Protein AF-A0A7X9N6U7-F1 (afdb_monomer)

Nearest PDB structures (foldseek):
  1m6u-assembly2_B  TM=2.979E-01  e=5.511E+00  Saccharomyces cerevisiae

Structure (mmCIF, N/CA/C/O backbone):
data_AF-A0A7X9N6U7-F1
#
_entry.id   AF-A0A7X9N6U7-F1
#
loop_
_atom_site.group_PDB
_atom_site.id
_atom_site.type_symbol
_atom_site.label_atom_id
_atom_site.label_alt_id
_atom_site.label_comp_id
_atom_site.label_asym_id
_atom_site.label_entity_id
_atom_site.label_seq_id
_atom_site.pdbx_PDB_ins_code
_atom_site.Cartn_x
_atom_site.Cartn_y
_atom_site.Cartn_z
_atom_site.occupancy
_atom_site.B_iso_or_equiv
_atom_site.auth_seq_id
_atom_site.auth_comp_id
_atom_site.auth_asym_id
_atom_site.auth_atom_id
_atom_site.pdbx_PDB_model_num
ATOM 1 N N . MET A 1 1 ? 25.658 8.116 -44.477 1.00 66.50 1 MET A N 1
ATOM 2 C CA . MET A 1 1 ? 24.613 9.034 -43.967 1.00 66.50 1 MET A CA 1
ATOM 3 C C . MET A 1 1 ? 23.300 8.287 -43.727 1.00 66.50 1 MET A C 1
ATOM 5 O O . MET A 1 1 ? 22.786 8.351 -42.621 1.00 66.50 1 MET A O 1
ATOM 9 N N . GLU A 1 2 ? 22.820 7.490 -44.687 1.00 79.50 2 GLU A N 1
ATOM 10 C CA . GLU A 1 2 ? 21.579 6.697 -44.556 1.00 79.50 2 GLU A CA 1
ATOM 11 C C . GLU A 1 2 ? 21.574 5.697 -43.388 1.00 79.50 2 GLU A C 1
ATOM 13 O O . GLU A 1 2 ? 20.628 5.677 -42.608 1.00 79.50 2 GLU A O 1
ATOM 18 N N . ALA A 1 3 ? 22.652 4.928 -43.198 1.00 81.38 3 ALA A N 1
ATOM 19 C CA . ALA A 1 3 ? 22.744 3.962 -42.097 1.00 81.38 3 ALA A CA 1
ATOM 20 C C . ALA A 1 3 ? 22.608 4.615 -40.706 1.00 81.38 3 ALA A C 1
ATOM 22 O O . ALA A 1 3 ? 21.992 4.048 -39.806 1.00 81.38 3 ALA A O 1
ATOM 23 N N . ILE A 1 4 ? 23.127 5.838 -40.547 1.00 83.38 4 ILE A N 1
ATOM 24 C CA . ILE A 1 4 ? 23.035 6.609 -39.299 1.00 83.38 4 ILE A CA 1
ATOM 25 C C . ILE A 1 4 ? 21.588 7.058 -39.062 1.00 83.38 4 ILE A C 1
ATOM 27 O O . ILE A 1 4 ? 21.081 6.942 -37.951 1.00 83.38 4 ILE A O 1
ATOM 31 N N . ILE A 1 5 ? 20.893 7.512 -40.108 1.00 85.62 5 ILE A N 1
ATOM 32 C CA . ILE A 1 5 ? 19.485 7.932 -40.026 1.00 85.62 5 ILE A CA 1
ATOM 33 C C . ILE A 1 5 ? 18.587 6.747 -39.651 1.00 85.62 5 ILE A C 1
ATOM 35 O O . ILE A 1 5 ? 17.720 6.870 -38.785 1.00 85.62 5 ILE A O 1
ATOM 39 N N . ILE A 1 6 ? 18.821 5.584 -40.265 1.00 88.56 6 ILE A N 1
ATOM 40 C CA . ILE A 1 6 ? 18.094 4.348 -39.962 1.00 88.56 6 ILE A CA 1
ATOM 41 C C . ILE A 1 6 ? 18.324 3.941 -38.500 1.00 88.56 6 ILE A C 1
ATOM 43 O O . ILE A 1 6 ? 17.362 3.678 -37.779 1.00 88.56 6 ILE A O 1
ATOM 47 N N . PHE A 1 7 ? 19.575 3.963 -38.034 1.00 88.38 7 PHE A N 1
ATOM 48 C CA . PHE A 1 7 ? 19.921 3.651 -36.647 1.00 88.38 7 PHE A CA 1
ATOM 49 C C . PHE A 1 7 ? 19.221 4.582 -35.642 1.00 88.38 7 PHE A C 1
ATOM 51 O O . PHE A 1 7 ? 18.587 4.106 -34.701 1.00 88.38 7 PHE A O 1
ATOM 58 N N . VAL A 1 8 ? 19.256 5.900 -35.871 1.00 89.44 8 VAL A N 1
ATOM 59 C CA . VAL A 1 8 ? 18.587 6.888 -35.005 1.00 89.44 8 VAL A CA 1
ATOM 60 C C . VAL A 1 8 ? 17.073 6.665 -34.971 1.00 89.44 8 VAL A C 1
ATOM 62 O O . VAL A 1 8 ? 16.467 6.712 -33.901 1.00 89.44 8 VAL A O 1
ATOM 65 N N . LYS A 1 9 ? 16.452 6.356 -36.115 1.00 90.06 9 LYS A N 1
ATOM 66 C CA . LYS A 1 9 ? 15.014 6.061 -36.191 1.00 90.06 9 LYS A CA 1
ATOM 67 C C . LYS A 1 9 ? 14.635 4.863 -35.316 1.00 90.06 9 LYS A C 1
ATOM 69 O O . LYS A 1 9 ? 13.674 4.949 -34.553 1.00 90.06 9 LYS A O 1
ATOM 74 N N . TYR A 1 10 ? 15.396 3.771 -35.384 1.00 92.25 10 TYR A N 1
ATOM 75 C CA . TYR A 1 10 ? 15.147 2.598 -34.543 1.00 92.25 10 TYR A CA 1
ATOM 76 C C . TYR A 1 10 ? 15.422 2.862 -33.060 1.00 92.25 10 TYR A C 1
ATOM 78 O O . 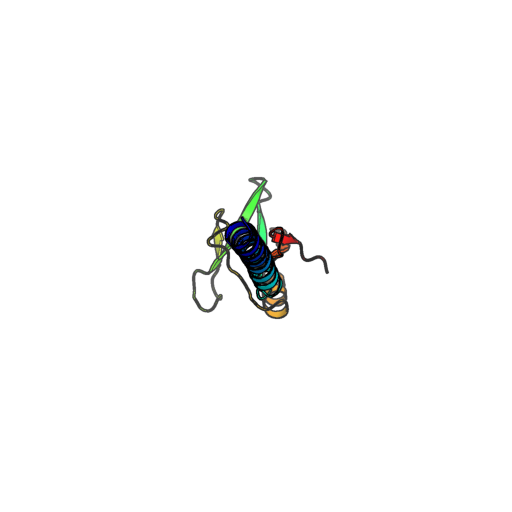TYR A 1 10 ? 14.673 2.371 -32.217 1.00 92.25 10 TYR A O 1
ATOM 86 N N . LEU A 1 11 ? 16.423 3.684 -32.734 1.00 91.50 11 LEU A N 1
ATOM 87 C CA . LEU A 1 11 ? 16.713 4.078 -31.355 1.00 91.50 11 LEU A CA 1
ATOM 88 C C . LEU A 1 11 ? 15.556 4.877 -30.730 1.00 91.50 11 LEU A C 1
ATOM 90 O O . LEU A 1 11 ? 15.163 4.610 -29.595 1.00 91.50 11 LEU A O 1
ATOM 94 N N . ILE A 1 12 ? 14.951 5.796 -31.489 1.00 90.56 12 ILE A N 1
ATOM 95 C CA . ILE A 1 12 ? 13.768 6.549 -31.047 1.00 90.56 12 ILE A CA 1
ATOM 96 C C . ILE A 1 12 ? 12.569 5.613 -30.858 1.00 90.56 12 ILE A C 1
ATOM 98 O O . ILE A 1 12 ? 11.905 5.676 -29.825 1.00 90.56 12 ILE A O 1
ATOM 102 N N . ILE A 1 13 ? 12.305 4.716 -31.816 1.00 91.44 13 ILE A N 1
ATOM 103 C CA . ILE A 1 13 ? 11.207 3.740 -31.712 1.00 91.44 13 ILE A CA 1
ATOM 104 C C . ILE A 1 13 ? 11.383 2.862 -30.470 1.00 91.44 13 ILE A C 1
ATOM 106 O O . ILE A 1 13 ? 10.417 2.640 -29.739 1.00 91.44 13 ILE A O 1
ATOM 110 N N . PHE A 1 14 ? 12.603 2.395 -30.203 1.00 91.19 14 PHE A N 1
ATOM 111 C CA . PHE A 1 14 ? 12.910 1.600 -29.020 1.00 91.19 14 PHE A CA 1
ATOM 112 C C . PHE A 1 14 ? 12.647 2.381 -27.727 1.00 91.19 14 PHE A C 1
ATOM 114 O O . PHE A 1 14 ? 11.948 1.881 -26.847 1.00 91.19 14 PHE A O 1
ATOM 121 N N . ALA A 1 15 ? 13.129 3.625 -27.633 1.00 91.12 15 ALA A N 1
ATOM 122 C CA . ALA A 1 15 ? 12.904 4.477 -26.467 1.00 91.12 15 ALA A CA 1
ATOM 123 C C . ALA A 1 15 ? 11.407 4.725 -26.222 1.00 91.12 15 ALA A C 1
ATOM 125 O O . ALA A 1 15 ? 10.917 4.509 -25.114 1.00 91.12 15 ALA A O 1
ATOM 126 N N . VAL A 1 16 ? 10.653 5.105 -27.259 1.00 91.06 16 VAL A N 1
ATOM 127 C CA . VAL A 1 16 ? 9.202 5.333 -27.151 1.00 91.06 16 VAL A CA 1
ATOM 128 C C . VAL A 1 16 ? 8.479 4.052 -26.736 1.00 91.06 16 VAL A C 1
ATOM 130 O O . VAL A 1 16 ? 7.664 4.080 -25.816 1.00 91.06 16 VAL A O 1
ATOM 133 N N . SER A 1 17 ? 8.817 2.917 -27.352 1.00 91.69 17 SER A N 1
ATOM 134 C CA . SER A 1 17 ? 8.216 1.621 -27.018 1.00 91.69 17 SER A CA 1
ATOM 135 C C . SER A 1 17 ? 8.480 1.239 -25.562 1.00 91.69 17 SER A C 1
ATOM 137 O O . SER A 1 17 ? 7.564 0.813 -24.863 1.00 91.69 17 SER A O 1
ATOM 139 N N . TYR A 1 18 ? 9.701 1.459 -25.068 1.00 90.44 18 TYR A N 1
ATOM 140 C CA . TYR A 1 18 ? 10.054 1.228 -23.670 1.00 90.44 18 TYR A CA 1
ATOM 141 C C . TYR A 1 18 ? 9.205 2.077 -22.708 1.00 90.44 18 TYR A C 1
ATOM 143 O O . TYR A 1 18 ? 8.652 1.552 -21.736 1.00 90.44 18 TYR A O 1
ATOM 151 N N . TYR A 1 19 ? 9.029 3.371 -22.994 1.00 88.38 19 TYR A N 1
ATOM 152 C CA . TYR A 1 19 ? 8.169 4.247 -22.189 1.00 88.38 19 TYR A CA 1
ATOM 153 C C . TYR A 1 19 ? 6.697 3.820 -22.223 1.00 88.38 19 TYR A C 1
ATOM 155 O O . TYR A 1 19 ? 6.045 3.793 -21.180 1.00 88.38 19 TYR A O 1
ATOM 163 N N . VAL A 1 20 ? 6.173 3.431 -23.388 1.00 88.38 20 VAL A N 1
ATOM 164 C CA . VAL A 1 20 ? 4.784 2.962 -23.520 1.00 88.38 20 VAL A CA 1
ATOM 165 C C . VAL A 1 20 ? 4.568 1.664 -22.740 1.00 88.38 20 VAL A C 1
ATOM 167 O O . VAL A 1 20 ? 3.619 1.571 -21.965 1.00 88.38 20 VAL A O 1
ATOM 170 N N . ILE A 1 21 ? 5.462 0.681 -22.875 1.00 88.12 21 ILE A N 1
ATOM 171 C CA . ILE A 1 21 ? 5.350 -0.608 -22.174 1.00 88.12 21 ILE A CA 1
ATOM 172 C C . ILE A 1 21 ? 5.426 -0.408 -20.657 1.00 88.12 21 ILE A C 1
ATOM 174 O O . ILE A 1 21 ? 4.604 -0.951 -19.919 1.00 88.12 21 ILE A O 1
ATOM 178 N N . THR A 1 22 ? 6.375 0.398 -20.173 1.00 84.19 22 THR A N 1
ATOM 179 C CA . THR A 1 22 ? 6.503 0.683 -18.734 1.00 84.19 22 THR A CA 1
ATOM 180 C C . THR A 1 22 ? 5.310 1.467 -18.186 1.00 84.19 22 THR A C 1
ATOM 182 O O . THR A 1 22 ? 4.884 1.219 -17.055 1.00 84.19 22 THR A O 1
ATOM 185 N N . PHE A 1 23 ? 4.728 2.371 -18.976 1.00 80.88 23 PHE A N 1
ATOM 186 C CA . PHE A 1 23 ? 3.501 3.078 -18.616 1.00 80.88 23 PHE A CA 1
ATOM 187 C C . PHE A 1 23 ? 2.296 2.132 -18.534 1.00 80.88 23 PHE A C 1
ATOM 189 O O . PHE A 1 23 ? 1.589 2.132 -17.526 1.00 80.88 23 PHE A O 1
ATOM 196 N N . LEU A 1 24 ? 2.103 1.266 -19.533 1.00 82.19 24 LEU A N 1
ATOM 197 C CA . LEU A 1 24 ? 1.047 0.250 -19.524 1.00 82.19 24 LEU A CA 1
ATOM 198 C C . LEU A 1 24 ? 1.211 -0.711 -18.341 1.00 82.19 24 LEU A C 1
ATOM 200 O O . LEU A 1 24 ? 0.251 -0.965 -17.618 1.00 82.19 24 LEU A O 1
ATOM 204 N N . ALA A 1 25 ? 2.432 -1.173 -18.063 1.00 79.88 25 ALA A N 1
ATOM 205 C CA . ALA A 1 25 ? 2.709 -2.030 -16.912 1.00 79.88 25 ALA A CA 1
ATOM 206 C C . ALA A 1 25 ? 2.342 -1.361 -15.576 1.00 79.88 25 ALA A C 1
ATOM 208 O O . ALA A 1 25 ? 1.886 -2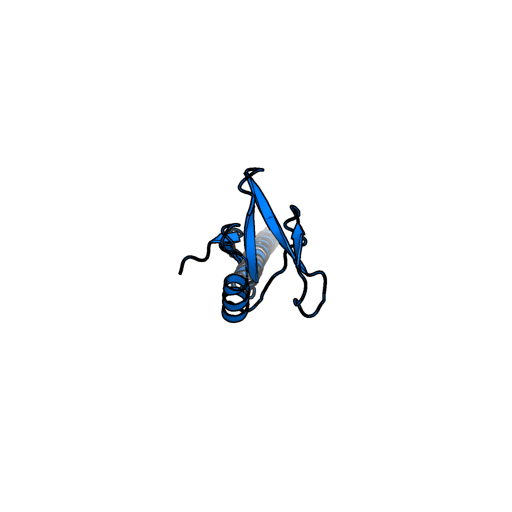.043 -14.661 1.00 79.88 25 ALA A O 1
ATOM 209 N N . LYS A 1 26 ? 2.502 -0.035 -15.452 1.00 72.25 26 LYS A N 1
ATOM 210 C CA . LYS A 1 26 ? 2.037 0.730 -14.281 1.00 72.25 26 LYS A CA 1
ATOM 211 C C . LYS A 1 26 ? 0.514 0.863 -14.236 1.00 72.25 26 LYS A C 1
ATOM 213 O O . LYS A 1 26 ? -0.041 0.841 -13.142 1.00 72.25 26 LYS A O 1
ATOM 218 N N . LEU A 1 27 ? -0.144 0.983 -15.390 1.00 71.06 27 LEU A N 1
ATOM 219 C CA . LEU A 1 27 ? -1.600 1.109 -15.500 1.00 71.06 27 LEU A CA 1
ATOM 220 C C . LEU A 1 27 ? -2.326 -0.189 -15.113 1.00 71.06 27 LEU A C 1
ATOM 222 O O . LEU A 1 27 ? -3.366 -0.138 -14.467 1.00 71.06 27 LEU A O 1
ATOM 226 N N . PHE A 1 28 ? -1.748 -1.344 -15.459 1.00 71.56 28 PHE A N 1
ATOM 227 C CA . PHE A 1 28 ? -2.310 -2.667 -15.164 1.00 71.56 28 PHE A CA 1
ATOM 228 C C . PHE A 1 28 ? -1.849 -3.265 -13.827 1.00 71.56 28 PHE A C 1
ATOM 230 O O . PHE A 1 28 ? -2.117 -4.437 -13.552 1.00 71.56 28 PHE A O 1
ATOM 237 N N . ARG A 1 29 ? -1.157 -2.498 -12.971 1.00 72.12 29 ARG A N 1
ATOM 238 C CA . ARG A 1 29 ? -0.878 -2.965 -11.607 1.00 72.12 29 ARG A CA 1
ATOM 239 C C . ARG A 1 29 ? -2.199 -3.203 -10.889 1.00 72.12 29 ARG A C 1
ATOM 241 O O . ARG A 1 29 ? -3.097 -2.364 -10.935 1.00 72.12 29 ARG A O 1
ATOM 248 N N . LYS A 1 30 ? -2.299 -4.353 -10.218 1.00 76.62 30 LYS A N 1
ATOM 249 C CA . LYS A 1 30 ? -3.45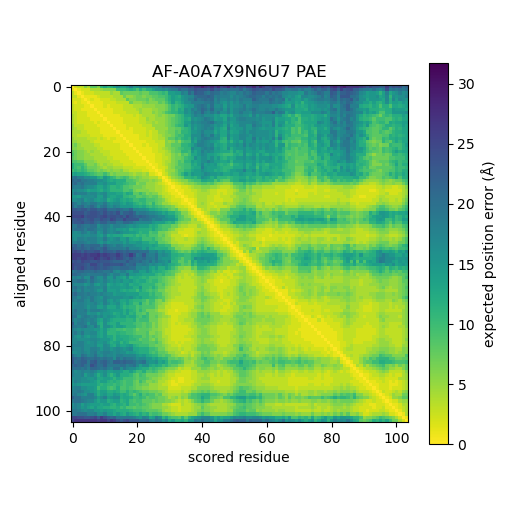6 -4.662 -9.378 1.00 76.62 30 LYS A CA 1
ATOM 250 C C . LYS A 1 30 ? -3.670 -3.511 -8.389 1.00 76.62 30 LYS A C 1
ATOM 252 O O . LYS A 1 30 ? -2.682 -3.012 -7.844 1.00 76.62 30 LYS A O 1
ATOM 257 N N . PRO A 1 31 ? -4.922 -3.082 -8.169 1.00 81.12 31 PRO A N 1
ATOM 258 C CA . PRO A 1 31 ? -5.199 -2.029 -7.213 1.00 81.12 31 PRO A CA 1
ATOM 259 C C . PRO A 1 31 ? -4.773 -2.504 -5.825 1.00 81.12 31 PRO A C 1
ATOM 261 O O . PRO A 1 31 ? -5.193 -3.560 -5.353 1.00 81.12 31 PRO A O 1
ATOM 264 N N . THR A 1 32 ? -3.912 -1.720 -5.191 1.00 88.50 32 THR A N 1
ATOM 265 C CA . THR A 1 32 ? -3.494 -1.942 -3.810 1.00 88.50 32 THR A CA 1
ATOM 266 C C . THR A 1 32 ? -4.220 -0.936 -2.943 1.00 88.50 32 THR A C 1
ATOM 268 O O . THR A 1 32 ? -4.213 0.256 -3.235 1.00 88.50 32 THR A O 1
ATOM 271 N N . TYR A 1 33 ? -4.837 -1.398 -1.872 1.00 89.06 33 TYR A N 1
ATOM 272 C CA . TYR A 1 33 ? -5.547 -0.575 -0.912 1.00 89.06 33 TYR A CA 1
ATOM 273 C C . TYR A 1 33 ? -4.774 -0.547 0.398 1.00 89.06 33 TYR A C 1
ATOM 275 O O . TYR A 1 33 ? -4.120 -1.523 0.745 1.00 89.06 33 TYR A O 1
ATOM 283 N N . ARG A 1 34 ? -4.855 0.547 1.141 1.00 89.88 34 ARG A N 1
ATOM 284 C CA . ARG A 1 34 ? -4.333 0.656 2.507 1.00 89.88 34 ARG A CA 1
ATOM 285 C C . ARG A 1 34 ? -5.302 1.460 3.348 1.00 89.88 34 ARG A C 1
ATOM 287 O O . ARG A 1 34 ? -6.090 2.234 2.808 1.00 89.88 34 ARG A O 1
ATOM 294 N N . ILE A 1 35 ? -5.210 1.320 4.659 1.00 88.44 35 ILE A N 1
ATOM 295 C CA . ILE A 1 35 ? -6.015 2.112 5.585 1.00 88.44 35 ILE A CA 1
ATOM 296 C C . ILE A 1 35 ? -5.096 3.083 6.314 1.00 88.44 35 ILE A C 1
ATOM 298 O O . ILE A 1 35 ? -4.029 2.701 6.799 1.00 88.44 35 ILE A O 1
ATOM 302 N N . THR A 1 36 ? -5.516 4.341 6.372 1.00 89.56 36 THR A N 1
ATOM 303 C CA . THR A 1 36 ? -4.819 5.402 7.094 1.00 89.56 36 THR A CA 1
ATOM 304 C C . THR A 1 36 ? -5.731 5.990 8.151 1.00 89.56 36 THR A C 1
ATOM 306 O O . THR A 1 36 ? -6.927 6.127 7.922 1.00 89.56 36 THR A O 1
ATOM 309 N N . MET A 1 37 ? -5.177 6.374 9.286 1.00 87.62 37 MET A N 1
ATOM 310 C CA . MET A 1 37 ? -5.882 7.061 10.361 1.00 87.62 37 MET A CA 1
ATOM 311 C C . MET A 1 37 ? -5.233 8.417 10.597 1.00 87.62 37 MET A C 1
ATOM 313 O O . MET A 1 37 ? -4.069 8.627 10.253 1.00 87.62 37 MET A O 1
ATOM 317 N N . THR A 1 38 ? -5.974 9.331 11.207 1.00 83.50 38 THR A N 1
ATOM 318 C CA . THR A 1 38 ? -5.411 10.595 11.680 1.00 83.50 38 THR A CA 1
ATOM 319 C C . THR A 1 38 ? -5.467 10.594 13.192 1.00 83.50 38 THR A C 1
ATOM 321 O O . THR A 1 38 ? -6.549 10.501 13.773 1.00 83.50 38 THR A O 1
ATOM 324 N N . ASP A 1 39 ? -4.304 10.701 13.828 1.00 77.56 39 ASP A N 1
ATOM 325 C CA . ASP A 1 39 ? -4.252 10.924 15.266 1.00 77.56 39 ASP A CA 1
ATOM 326 C C . ASP A 1 39 ? -4.786 12.330 15.570 1.00 77.56 39 ASP A C 1
ATOM 328 O O . ASP A 1 39 ? -4.222 13.330 15.121 1.00 77.56 39 ASP A O 1
ATOM 332 N N . SER A 1 40 ? -5.887 12.415 16.321 1.00 68.00 40 SER A N 1
ATOM 333 C CA . SER A 1 40 ? -6.501 13.692 16.693 1.00 68.00 40 SER A CA 1
ATOM 334 C C . SER A 1 40 ? -5.643 14.527 17.645 1.00 68.00 40 SER A C 1
ATOM 336 O O . SER A 1 40 ? -5.864 15.730 17.741 1.00 68.00 40 SER A O 1
ATOM 338 N N . GLN A 1 41 ? -4.700 13.912 18.366 1.00 71.88 41 GLN A N 1
ATOM 339 C CA . GLN A 1 41 ? -3.820 14.602 19.311 1.00 71.88 41 GLN A CA 1
ATOM 340 C C . GLN A 1 41 ? -2.549 15.111 18.629 1.00 71.88 41 GLN A C 1
ATOM 342 O O . GLN A 1 41 ? -2.144 16.249 18.850 1.00 71.88 41 GLN A O 1
ATOM 347 N N . ALA A 1 42 ? -1.940 14.286 17.774 1.00 72.62 42 ALA A N 1
ATOM 348 C CA . ALA A 1 42 ? -0.664 14.594 17.125 1.00 72.62 42 ALA A CA 1
ATOM 349 C C . ALA A 1 42 ? -0.800 15.149 15.692 1.00 72.62 42 ALA A C 1
ATOM 351 O O . ALA A 1 42 ? 0.213 15.438 15.056 1.00 72.62 42 ALA A O 1
ATOM 352 N N . ASN A 1 43 ? -2.024 15.241 15.151 1.00 76.62 43 ASN A N 1
ATOM 353 C CA . ASN A 1 43 ? -2.323 15.601 13.754 1.00 76.62 43 ASN A CA 1
ATOM 354 C C . ASN A 1 43 ? -1.422 14.876 12.733 1.00 76.62 43 ASN A C 1
ATOM 356 O O . ASN A 1 43 ? -1.008 15.436 11.717 1.00 76.62 43 ASN A O 1
ATOM 360 N N . THR A 1 44 ? -1.065 13.631 13.044 1.00 83.00 44 THR A N 1
ATOM 361 C CA . THR A 1 44 ? -0.118 12.827 12.272 1.00 83.00 44 THR A CA 1
ATOM 362 C C . THR A 1 44 ? -0.874 11.704 11.581 1.00 83.00 44 THR A C 1
ATOM 364 O O . THR A 1 44 ? -1.805 11.120 12.145 1.00 83.00 44 THR A O 1
ATOM 367 N N . GLN A 1 45 ? -0.491 11.411 10.338 1.00 84.44 45 GLN A N 1
ATOM 368 C CA . GLN A 1 45 ? -1.064 10.296 9.600 1.00 84.44 45 GLN A CA 1
ATOM 369 C C . GLN A 1 45 ? -0.452 8.988 10.098 1.00 84.44 45 GLN A C 1
ATOM 371 O O . GLN A 1 45 ? 0.761 8.791 10.047 1.00 84.44 45 GLN A O 1
ATOM 376 N N . LEU A 1 46 ? -1.317 8.105 10.577 1.00 87.94 46 LEU A N 1
ATOM 377 C CA . LEU A 1 46 ? -0.967 6.772 11.029 1.00 87.94 46 LEU A CA 1
ATOM 378 C C . LEU A 1 46 ? -1.404 5.747 9.988 1.00 87.94 46 LEU A C 1
ATOM 380 O O . LEU A 1 46 ? -2.427 5.888 9.315 1.00 87.94 46 LEU A O 1
ATOM 384 N N . TYR A 1 47 ? -0.621 4.692 9.882 1.00 89.12 47 TYR A N 1
ATOM 385 C CA . TYR A 1 47 ? -0.850 3.537 9.036 1.00 89.12 47 TYR A CA 1
ATOM 386 C C . TYR A 1 47 ? -1.053 2.321 9.922 1.00 89.12 47 TYR A C 1
ATOM 388 O O . TYR A 1 47 ? -0.502 2.245 11.018 1.00 89.12 47 TYR A O 1
ATOM 396 N N . LEU A 1 48 ? -1.834 1.359 9.452 1.00 87.50 48 LEU A N 1
ATOM 397 C CA . LEU A 1 48 ? -1.973 0.089 10.152 1.00 87.50 48 LEU A CA 1
ATOM 398 C C . LEU A 1 48 ? -0.783 -0.804 9.836 1.00 87.50 48 LEU A C 1
ATOM 400 O O . LEU A 1 48 ? -0.422 -0.925 8.678 1.00 87.50 48 LEU A O 1
ATOM 404 N N . LEU A 1 49 ? -0.205 -1.442 10.843 1.00 85.44 49 LEU A N 1
ATOM 405 C CA . LEU A 1 49 ? 0.843 -2.447 10.729 1.00 85.44 49 LEU A CA 1
ATOM 406 C C . LEU A 1 49 ? 0.254 -3.791 11.152 1.00 85.44 49 LEU A C 1
ATOM 408 O O . LEU A 1 49 ? -0.282 -3.897 12.251 1.00 85.44 49 LEU A O 1
ATOM 412 N N . ALA A 1 50 ? 0.341 -4.822 10.314 1.00 79.56 50 ALA A N 1
ATOM 413 C CA . ALA A 1 50 ? -0.055 -6.165 10.732 1.00 79.56 50 ALA A CA 1
ATOM 414 C C . ALA A 1 50 ? 1.035 -6.784 11.615 1.00 79.56 50 ALA A C 1
ATOM 416 O O . ALA A 1 50 ? 2.188 -6.886 11.205 1.00 79.56 50 ALA A O 1
ATOM 417 N N . ILE A 1 51 ? 0.654 -7.221 12.815 1.00 80.25 51 ILE A N 1
ATOM 418 C CA . ILE A 1 51 ? 1.550 -7.907 13.762 1.00 80.25 51 ILE A CA 1
ATOM 419 C C . ILE A 1 51 ? 1.499 -9.421 13.533 1.00 80.25 51 ILE A C 1
ATOM 421 O O . ILE A 1 51 ? 2.458 -10.142 13.793 1.00 80.25 51 ILE A O 1
ATOM 425 N N . ALA A 1 52 ? 0.365 -9.910 13.033 1.00 72.38 52 ALA A N 1
ATOM 426 C CA . ALA A 1 52 ? 0.148 -11.307 12.709 1.00 72.38 52 ALA A CA 1
ATOM 427 C C . ALA A 1 52 ? -0.165 -11.460 11.216 1.00 72.38 52 ALA A C 1
ATOM 429 O O . ALA A 1 52 ? -0.884 -10.647 10.633 1.00 72.38 52 ALA A O 1
ATOM 430 N N . ALA A 1 53 ? 0.367 -12.521 10.603 1.00 62.22 53 ALA A N 1
ATOM 431 C CA . ALA A 1 53 ? 0.185 -12.810 9.178 1.00 62.22 53 ALA A CA 1
ATOM 432 C C . ALA A 1 53 ? -1.285 -13.071 8.793 1.00 62.22 53 ALA A C 1
ATOM 434 O O . ALA A 1 53 ? -1.647 -12.950 7.627 1.00 62.22 53 ALA A O 1
ATOM 435 N N . ASP A 1 54 ? -2.128 -13.407 9.772 1.00 65.50 54 ASP A N 1
ATOM 436 C CA . ASP A 1 54 ? -3.572 -13.593 9.615 1.00 65.50 54 ASP A CA 1
ATOM 437 C C . ASP A 1 54 ? -4.372 -12.275 9.675 1.00 65.50 54 ASP A C 1
ATOM 439 O O . ASP A 1 54 ? -5.589 -12.283 9.497 1.00 65.50 54 ASP A O 1
ATOM 443 N N . GLY A 1 55 ? -3.714 -11.140 9.945 1.00 62.59 55 GLY A N 1
ATOM 444 C CA . GLY A 1 55 ? -4.356 -9.832 10.083 1.00 62.59 55 GLY A CA 1
ATOM 445 C C . GLY A 1 55 ? -5.243 -9.684 11.326 1.00 62.59 55 GLY A C 1
ATOM 446 O O . GLY A 1 55 ? -5.962 -8.693 11.437 1.00 62.59 55 GLY A O 1
ATOM 447 N N . SER A 1 56 ? -5.208 -10.634 12.269 1.00 68.88 56 SER A N 1
ATOM 448 C CA . SER A 1 56 ? -6.029 -10.607 13.491 1.00 68.88 56 SER A CA 1
ATOM 449 C C . SER A 1 56 ? -5.567 -9.556 14.503 1.00 68.88 56 SER A C 1
ATOM 451 O O . SER A 1 56 ? -6.364 -9.069 15.305 1.00 68.88 56 SER A O 1
ATOM 453 N N . LYS A 1 57 ? -4.282 -9.192 14.452 1.00 76.56 57 LYS A N 1
ATOM 454 C CA . LYS A 1 57 ? -3.654 -8.193 15.317 1.00 76.56 57 LYS A CA 1
ATOM 455 C C . LYS A 1 57 ? -2.969 -7.130 14.476 1.00 76.56 57 LYS A C 1
ATOM 457 O O . LYS A 1 57 ? -2.190 -7.448 13.574 1.00 76.56 57 LYS A O 1
ATOM 462 N N . PHE A 1 58 ? -3.241 -5.877 14.810 1.00 82.19 58 PHE A N 1
ATOM 463 C CA . PHE A 1 58 ? -2.680 -4.724 14.130 1.00 82.19 58 PHE A CA 1
ATOM 464 C C . PHE A 1 58 ? -2.243 -3.658 15.132 1.00 82.19 58 PHE A 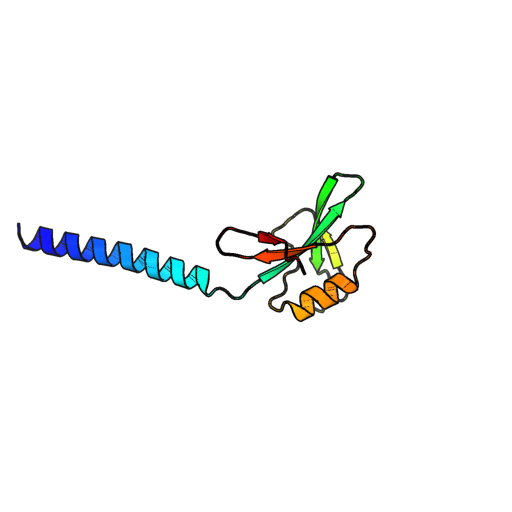C 1
ATOM 466 O O . PHE A 1 58 ? -2.861 -3.469 16.178 1.00 82.19 58 PHE A O 1
ATOM 473 N N . GLU A 1 59 ? -1.175 -2.965 14.774 1.00 85.38 59 GLU A N 1
ATOM 474 C CA . GLU A 1 59 ? -0.627 -1.803 15.464 1.00 85.38 59 GLU A CA 1
ATOM 475 C C . GLU A 1 59 ? -0.718 -0.581 14.549 1.00 85.38 59 GLU A C 1
ATOM 477 O O . GLU A 1 59 ? -1.052 -0.689 13.367 1.00 85.38 59 GLU A O 1
ATOM 482 N N . THR A 1 60 ? -0.433 0.600 15.084 1.00 85.62 60 THR A N 1
ATOM 483 C CA . THR A 1 60 ? -0.328 1.827 14.290 1.00 85.62 60 THR A CA 1
ATOM 484 C C . THR A 1 60 ? 1.132 2.222 14.128 1.00 85.62 60 THR A C 1
ATOM 486 O O . THR A 1 60 ? 1.870 2.272 15.106 1.00 85.62 60 THR A O 1
ATOM 489 N N . THR A 1 61 ? 1.540 2.560 12.909 1.00 85.81 61 THR A N 1
ATOM 490 C CA . THR A 1 61 ? 2.881 3.054 12.585 1.00 85.81 61 THR A CA 1
ATOM 491 C C . THR A 1 61 ? 2.800 4.380 11.837 1.00 85.81 61 THR A C 1
ATOM 493 O O . THR A 1 61 ? 1.842 4.645 11.117 1.00 85.81 61 THR A O 1
ATOM 496 N N . THR A 1 62 ? 3.814 5.228 11.974 1.00 86.56 62 THR A N 1
ATOM 497 C CA . THR A 1 62 ? 3.973 6.445 11.159 1.00 86.56 62 THR A CA 1
ATOM 498 C C . THR A 1 62 ? 4.658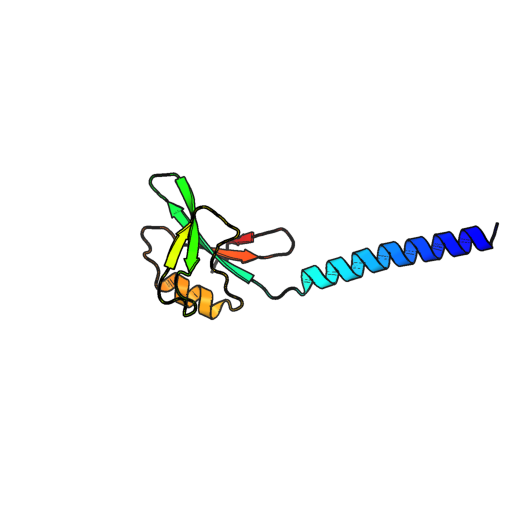 6.157 9.817 1.00 86.56 62 THR A C 1
ATOM 500 O O . THR A 1 62 ? 4.686 7.013 8.934 1.00 86.56 62 THR A O 1
ATOM 503 N N . GLN A 1 63 ? 5.190 4.944 9.631 1.00 86.62 63 GLN A N 1
ATOM 504 C CA . GLN A 1 63 ? 5.922 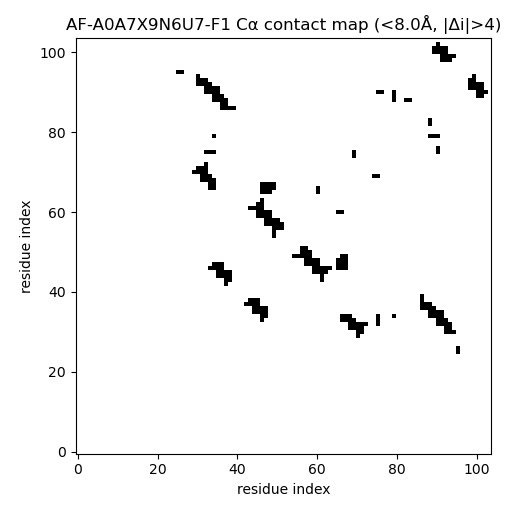4.542 8.432 1.00 86.62 63 GLN A CA 1
ATOM 505 C C . GLN A 1 63 ? 4.981 3.983 7.357 1.00 86.62 63 GLN A C 1
ATOM 507 O O . GLN A 1 63 ? 4.414 2.902 7.499 1.00 86.62 63 GLN A O 1
ATOM 512 N N . ALA A 1 64 ? 4.862 4.700 6.238 1.00 84.25 64 ALA A N 1
ATOM 513 C CA . ALA A 1 64 ? 3.973 4.331 5.134 1.00 84.25 64 ALA A CA 1
ATOM 514 C C . ALA A 1 64 ? 4.368 3.028 4.410 1.00 84.25 64 ALA A C 1
ATOM 516 O O . ALA A 1 64 ? 3.513 2.382 3.807 1.00 84.25 64 ALA A O 1
ATOM 517 N N . GLU A 1 65 ? 5.649 2.661 4.440 1.00 84.75 65 GLU A N 1
ATOM 518 C CA . GLU A 1 65 ? 6.197 1.446 3.815 1.00 84.75 65 GLU A CA 1
ATOM 519 C C . GLU A 1 65 ? 5.774 0.156 4.523 1.00 84.75 65 GLU A C 1
ATOM 521 O O . GLU A 1 65 ? 5.621 -0.877 3.877 1.00 84.75 65 GLU A O 1
ATOM 526 N N . ASN A 1 66 ? 5.503 0.248 5.825 1.00 83.94 66 ASN A N 1
ATOM 527 C CA . ASN A 1 66 ? 5.076 -0.871 6.659 1.00 83.94 66 ASN A CA 1
ATOM 528 C C . ASN A 1 66 ? 3.546 -0.948 6.780 1.00 83.94 66 ASN A C 1
ATOM 530 O O . ASN A 1 66 ? 3.011 -1.706 7.587 1.00 83.94 66 ASN A O 1
ATOM 534 N N . ALA A 1 67 ? 2.829 -0.153 5.982 1.00 86.25 67 ALA A N 1
ATOM 535 C CA . ALA A 1 67 ? 1.380 -0.145 5.981 1.00 86.25 67 ALA A CA 1
ATOM 536 C C . ALA A 1 67 ? 0.821 -1.490 5.493 1.00 86.25 67 ALA A C 1
ATOM 538 O O . ALA A 1 67 ? 1.201 -2.010 4.443 1.00 86.25 67 ALA A O 1
ATOM 539 N N . LEU A 1 68 ? -0.156 -2.011 6.225 1.00 87.31 68 LEU A N 1
ATOM 540 C CA . LEU A 1 68 ? -0.984 -3.132 5.835 1.00 87.31 68 LEU A CA 1
ATOM 541 C C . LEU A 1 68 ? -1.714 -2.769 4.545 1.00 87.31 68 LEU A C 1
ATOM 543 O O . LEU A 1 68 ? -2.434 -1.766 4.468 1.00 87.31 68 LEU A O 1
ATOM 547 N N . THR A 1 69 ? -1.513 -3.608 3.535 1.00 88.94 69 THR A N 1
ATOM 548 C CA . THR A 1 69 ? -2.123 -3.440 2.225 1.00 88.94 69 THR A CA 1
ATOM 549 C C . THR A 1 69 ? -3.060 -4.590 1.895 1.00 88.94 69 THR A C 1
ATOM 551 O O . THR A 1 69 ? -2.841 -5.737 2.275 1.00 88.94 69 THR A O 1
ATOM 554 N N . PHE A 1 70 ? -4.111 -4.269 1.153 1.00 87.56 70 PHE A N 1
ATOM 555 C CA . PHE A 1 70 ? -5.111 -5.202 0.662 1.00 87.56 70 PHE A CA 1
ATOM 556 C C . PHE A 1 70 ? -5.097 -5.169 -0.862 1.00 87.56 70 PHE A C 1
ATOM 558 O O . PHE A 1 70 ? -4.906 -4.119 -1.467 1.00 87.56 70 PHE A O 1
ATOM 565 N N . THR A 1 71 ? -5.324 -6.307 -1.507 1.00 86.31 71 THR A N 1
ATOM 566 C CA . THR A 1 71 ? -5.466 -6.378 -2.976 1.00 86.31 71 THR A CA 1
ATOM 567 C C . THR A 1 71 ? -6.929 -6.397 -3.420 1.00 86.31 71 THR A C 1
ATOM 569 O O . THR A 1 71 ? -7.222 -6.282 -4.608 1.00 86.31 71 THR A O 1
ATOM 572 N N . ASN A 1 72 ? -7.850 -6.510 -2.461 1.00 86.44 72 ASN A N 1
ATOM 573 C CA . ASN A 1 72 ? -9.288 -6.573 -2.664 1.00 86.44 72 ASN A CA 1
ATOM 574 C C . ASN A 1 72 ? -9.974 -5.449 -1.877 1.00 86.44 72 ASN A C 1
ATOM 576 O O . ASN A 1 72 ? -9.759 -5.297 -0.672 1.00 86.44 72 ASN A O 1
ATOM 580 N N . ILE A 1 73 ? -10.816 -4.672 -2.560 1.00 87.12 73 ILE A N 1
ATOM 581 C CA . ILE A 1 73 ? -11.562 -3.570 -1.948 1.00 87.12 73 ILE A CA 1
ATOM 582 C C . ILE A 1 73 ? -12.564 -4.062 -0.902 1.00 87.12 73 ILE A C 1
ATOM 584 O O . ILE A 1 73 ? -12.753 -3.393 0.110 1.00 87.12 73 ILE A O 1
ATOM 588 N N . THR A 1 74 ? -13.186 -5.224 -1.116 1.00 88.94 74 THR A N 1
ATOM 589 C CA . THR A 1 74 ? -1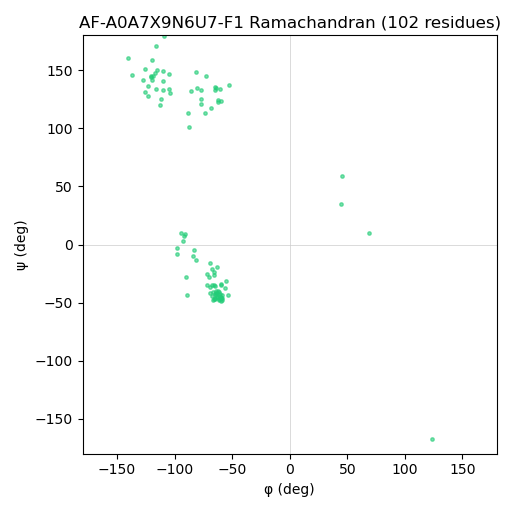4.198 -5.764 -0.201 1.00 88.94 74 THR A CA 1
ATOM 590 C C . THR A 1 74 ? -13.573 -6.111 1.141 1.00 88.94 74 THR A C 1
ATOM 592 O O . THR A 1 74 ? -14.078 -5.679 2.174 1.00 88.94 74 THR A O 1
ATOM 595 N N . ASP A 1 75 ? -12.430 -6.797 1.126 1.00 86.94 75 ASP A N 1
ATOM 596 C CA . ASP A 1 75 ? -11.700 -7.164 2.343 1.00 86.94 75 ASP A CA 1
ATOM 597 C C . ASP A 1 75 ? -11.214 -5.909 3.079 1.00 86.94 75 ASP A C 1
ATOM 599 O O . ASP A 1 75 ? -11.349 -5.802 4.298 1.00 86.94 75 ASP A O 1
ATOM 603 N N . ALA A 1 76 ? -10.739 -4.906 2.332 1.00 87.81 76 ALA A N 1
ATOM 604 C CA . ALA A 1 76 ? -10.312 -3.633 2.899 1.00 87.81 76 ALA A CA 1
ATOM 605 C C . ALA A 1 76 ? -11.473 -2.856 3.547 1.00 87.81 76 ALA A C 1
ATOM 607 O O . ALA A 1 76 ? -11.310 -2.327 4.644 1.00 87.81 76 ALA A O 1
ATOM 608 N N . LYS A 1 77 ? -12.656 -2.811 2.915 1.00 88.12 77 LYS A N 1
ATOM 609 C CA . LYS A 1 77 ? -13.863 -2.180 3.483 1.00 88.12 77 LYS A CA 1
ATOM 610 C C . LYS A 1 77 ? -14.377 -2.937 4.711 1.00 88.12 77 LYS A C 1
ATOM 612 O O . LYS A 1 77 ? -14.737 -2.311 5.705 1.00 88.12 77 LYS A O 1
ATOM 617 N N . GLN A 1 78 ? -14.372 -4.270 4.678 1.00 87.81 78 GLN A N 1
ATOM 618 C CA . GLN A 1 78 ? -14.737 -5.089 5.838 1.00 87.81 78 GLN A CA 1
ATOM 619 C C . GLN A 1 78 ? -13.778 -4.870 7.009 1.00 87.81 78 GLN A C 1
ATOM 621 O O . GLN A 1 78 ? -14.216 -4.794 8.155 1.00 87.81 78 GLN A O 1
ATOM 626 N N . PHE A 1 79 ? -12.479 -4.753 6.732 1.00 86.25 79 PHE A N 1
ATOM 627 C CA . PHE A 1 79 ? -11.488 -4.447 7.755 1.00 86.25 79 PHE A CA 1
ATOM 628 C C . PHE A 1 79 ? -11.669 -3.027 8.299 1.00 86.25 79 PHE A C 1
ATOM 630 O O . PHE A 1 79 ? -11.696 -2.842 9.511 1.00 86.25 79 PHE A O 1
ATOM 637 N N . LEU A 1 80 ? -11.883 -2.043 7.420 1.00 86.62 80 LEU A N 1
ATOM 638 C CA . LEU A 1 80 ? -12.163 -0.654 7.788 1.00 86.62 80 LEU A CA 1
ATOM 639 C C . LEU A 1 80 ? -13.346 -0.541 8.760 1.00 86.62 80 LEU A C 1
ATOM 641 O O . LEU A 1 80 ? -13.261 0.180 9.751 1.00 86.62 80 LEU A O 1
ATOM 645 N N . ALA A 1 81 ? -14.421 -1.290 8.508 1.00 85.25 81 ALA A N 1
ATOM 646 C CA . ALA A 1 81 ? -15.616 -1.300 9.348 1.00 85.25 81 ALA A CA 1
ATOM 647 C C . ALA A 1 81 ? -15.379 -1.869 10.762 1.00 85.25 81 ALA A C 1
ATOM 649 O O . ALA A 1 81 ? -16.124 -1.539 11.681 1.00 85.25 81 ALA A O 1
ATOM 650 N N . LYS A 1 82 ? -14.346 -2.703 10.956 1.00 83.75 82 LYS A N 1
ATOM 651 C CA . LYS A 1 82 ? -13.977 -3.264 12.269 1.00 83.75 82 LYS A CA 1
ATOM 652 C C . LYS A 1 82 ? -13.146 -2.304 13.121 1.00 83.75 82 LYS A C 1
ATOM 654 O O . LYS A 1 82 ? -12.955 -2.558 14.308 1.00 83.75 82 LYS A O 1
ATOM 659 N N . LEU A 1 83 ? -12.617 -1.235 12.529 1.00 82.69 83 LEU A N 1
ATOM 660 C CA . LEU A 1 83 ? -11.734 -0.302 13.217 1.00 82.69 83 LEU A CA 1
ATOM 661 C C . LEU A 1 83 ? -12.529 0.714 14.047 1.00 82.69 83 LEU A C 1
ATOM 663 O O . LEU A 1 83 ? -13.632 1.115 13.658 1.00 82.69 83 LEU A O 1
ATOM 667 N N . PRO A 1 84 ? -11.963 1.176 15.177 1.00 78.12 84 PRO A N 1
ATOM 668 C CA . PRO A 1 84 ? -12.592 2.202 15.992 1.00 78.12 84 PRO A CA 1
ATOM 669 C C . PRO A 1 84 ? -12.737 3.504 15.195 1.00 78.12 84 PRO A C 1
ATOM 671 O O . PRO A 1 84 ? -11.764 4.087 14.716 1.00 78.12 84 PRO A O 1
ATOM 674 N N . GLN A 1 85 ? -13.977 3.983 15.076 1.00 76.19 85 GLN A N 1
ATOM 675 C CA . GLN A 1 85 ? -14.308 5.184 14.298 1.00 76.19 85 GLN A CA 1
ATOM 676 C C . GLN A 1 85 ? -13.783 6.481 14.932 1.00 76.19 85 GLN A C 1
ATOM 678 O O . GLN A 1 85 ? -13.669 7.500 14.252 1.00 76.19 85 GLN A O 1
ATOM 683 N N . SER A 1 86 ? -13.398 6.443 16.212 1.00 71.25 86 SER A N 1
ATOM 684 C CA . SER A 1 86 ? -12.770 7.565 16.921 1.00 71.25 86 SER A CA 1
ATOM 685 C C . SER A 1 86 ? -11.517 8.091 16.215 1.00 71.25 86 SER A C 1
ATOM 687 O O . SER A 1 86 ? -11.252 9.288 16.259 1.00 71.25 86 SER A O 1
ATOM 689 N N . SER A 1 87 ? -10.783 7.215 15.523 1.00 69.25 87 SER A N 1
ATOM 690 C CA . SER A 1 87 ? -9.525 7.539 14.835 1.00 69.25 87 SER A CA 1
ATOM 691 C C . SER A 1 87 ? -9.713 7.941 13.366 1.00 69.25 87 SER A C 1
ATOM 693 O O . SER A 1 87 ? -8.731 8.081 12.635 1.00 69.25 87 SER A O 1
ATOM 695 N N . LYS A 1 88 ? -10.972 8.103 12.921 1.00 82.25 88 LYS A N 1
ATOM 696 C CA . LYS A 1 88 ? -11.366 8.479 11.550 1.00 82.25 88 LYS A CA 1
ATOM 697 C C . LYS A 1 88 ? -10.597 7.693 10.476 1.00 82.25 88 LYS A C 1
ATOM 699 O O . LYS A 1 88 ? -9.889 8.297 9.667 1.00 82.25 88 LYS A O 1
ATOM 704 N N . PRO A 1 89 ? -10.682 6.352 10.474 1.00 86.06 89 PRO A N 1
ATOM 705 C CA . PRO A 1 89 ? -9.955 5.551 9.505 1.00 86.06 89 PRO A CA 1
ATOM 706 C C . PRO A 1 89 ? -10.477 5.825 8.086 1.00 86.06 89 PRO A C 1
ATOM 708 O O . PRO A 1 89 ? -11.679 5.887 7.843 1.00 86.06 89 PRO A O 1
ATOM 711 N N . GLN A 1 90 ? -9.558 5.986 7.141 1.00 88.31 90 GLN A N 1
ATOM 712 C CA . GLN A 1 90 ? -9.817 6.268 5.733 1.00 88.31 90 GLN A CA 1
ATOM 713 C C . GLN A 1 90 ? -9.178 5.193 4.863 1.00 88.31 90 GLN A C 1
ATOM 715 O O . GLN A 1 90 ? -8.027 4.804 5.072 1.00 88.31 90 GLN A O 1
ATOM 720 N N . LEU A 1 91 ? -9.916 4.737 3.855 1.00 90.25 91 LEU A N 1
ATOM 721 C CA . LEU A 1 91 ? -9.403 3.815 2.853 1.00 90.25 91 LEU A CA 1
ATOM 722 C C . LEU A 1 91 ? -8.711 4.597 1.735 1.00 90.25 91 LEU A C 1
ATOM 724 O O . LEU A 1 91 ? -9.273 5.543 1.186 1.00 90.25 91 LEU A O 1
ATOM 728 N N . GLN A 1 92 ? -7.509 4.174 1.360 1.00 91.12 92 GLN A N 1
ATOM 729 C CA . GLN A 1 92 ? -6.757 4.721 0.239 1.00 91.12 92 GLN A CA 1
ATOM 730 C C . GLN A 1 92 ? -6.461 3.639 -0.791 1.00 91.12 92 GLN A C 1
ATOM 732 O O . GLN A 1 92 ? -6.193 2.496 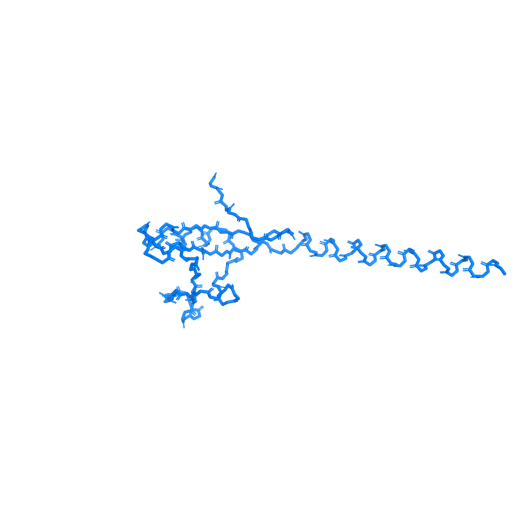-0.434 1.00 91.12 92 GLN A O 1
ATOM 737 N N . VAL A 1 93 ? -6.458 4.005 -2.069 1.00 90.69 93 VAL A N 1
ATOM 738 C CA . VAL A 1 93 ? -6.081 3.145 -3.192 1.00 90.69 93 VAL A CA 1
ATOM 739 C C . VAL A 1 93 ? -4.840 3.696 -3.886 1.00 90.69 93 VAL A C 1
ATOM 741 O O . VAL A 1 93 ? -4.745 4.892 -4.167 1.00 90.69 93 VAL A O 1
ATOM 744 N N . GLN A 1 94 ? -3.883 2.822 -4.177 1.00 88.44 94 GLN A N 1
ATOM 745 C CA . GLN A 1 94 ? -2.710 3.127 -4.979 1.00 88.44 94 GLN A CA 1
ATOM 746 C C . GLN A 1 94 ? -3.136 3.249 -6.440 1.00 88.44 94 GLN A C 1
ATOM 748 O O . GLN A 1 94 ? -3.525 2.270 -7.079 1.00 88.44 94 GLN A O 1
ATOM 753 N N . ARG A 1 95 ? -3.029 4.460 -6.983 1.00 83.12 95 ARG A N 1
ATOM 754 C CA . ARG A 1 95 ? -3.184 4.739 -8.412 1.00 83.12 95 ARG A CA 1
ATOM 755 C C . ARG A 1 95 ? -1.837 5.108 -9.031 1.00 83.12 95 ARG A C 1
ATOM 757 O O . ARG A 1 95 ? -0.808 5.174 -8.356 1.00 83.12 95 ARG A O 1
ATOM 764 N N . VAL A 1 96 ? -1.851 5.368 -10.337 1.00 75.25 96 VAL A N 1
ATOM 765 C CA . VAL A 1 96 ? -0.660 5.730 -11.126 1.00 75.25 96 VAL A CA 1
ATOM 766 C C . VAL A 1 96 ? 0.064 6.959 -10.558 1.00 75.25 96 VAL A C 1
ATOM 768 O O . VAL A 1 96 ? 1.290 6.990 -10.548 1.00 75.25 96 VAL A O 1
ATOM 771 N N . LEU A 1 97 ? -0.688 7.943 -10.053 1.00 75.81 97 LEU A N 1
ATOM 772 C CA . LEU A 1 97 ? -0.165 9.210 -9.523 1.00 75.81 97 LEU A CA 1
ATOM 773 C C . LEU A 1 97 ? 0.091 9.194 -8.005 1.00 75.81 97 LEU A C 1
ATOM 775 O O . LEU A 1 97 ? 0.469 10.216 -7.445 1.00 75.81 97 LEU A O 1
ATOM 779 N N . GLY A 1 98 ? -0.121 8.058 -7.334 1.00 83.06 98 GLY A N 1
ATOM 780 C CA . GLY A 1 98 ? 0.020 7.929 -5.883 1.00 83.06 98 GLY A CA 1
ATOM 781 C C . GLY A 1 98 ? -1.243 7.419 -5.194 1.00 83.06 98 GLY A C 1
ATOM 782 O O . GLY A 1 98 ? -2.169 6.920 -5.838 1.00 83.06 98 GLY A O 1
ATOM 783 N N . TRP A 1 99 ? -1.260 7.529 -3.869 1.00 87.50 99 TRP A N 1
ATOM 784 C CA . TRP A 1 99 ? -2.378 7.106 -3.030 1.00 87.50 99 TRP A CA 1
ATOM 785 C C . TRP A 1 99 ? -3.520 8.121 -3.079 1.00 87.50 99 TRP A C 1
ATOM 787 O O . TRP A 1 99 ? -3.296 9.321 -2.936 1.00 87.50 99 TRP A O 1
ATOM 797 N N . GLN A 1 100 ? -4.746 7.640 -3.266 1.00 88.12 100 GLN A N 1
ATOM 798 C CA . GLN A 1 100 ? -5.954 8.465 -3.303 1.00 88.12 100 GLN A CA 1
ATOM 799 C C . GLN A 1 100 ? -6.991 7.915 -2.335 1.00 88.12 100 GLN A C 1
ATOM 801 O O . GLN A 1 100 ? -7.143 6.700 -2.236 1.00 88.12 100 GLN A O 1
ATOM 806 N N . ASN A 1 101 ? -7.722 8.794 -1.650 1.00 87.25 101 ASN A N 1
ATOM 807 C CA . ASN A 1 101 ? -8.826 8.375 -0.794 1.00 87.25 101 ASN A CA 1
ATOM 808 C C . ASN A 1 101 ? -9.925 7.715 -1.637 1.00 87.25 101 ASN A C 1
ATOM 810 O O . ASN A 1 101 ? -10.295 8.208 -2.703 1.00 87.25 101 ASN A O 1
ATOM 814 N N . VAL A 1 102 ? -10.432 6.589 -1.149 1.00 84.31 102 VAL A N 1
ATOM 815 C CA . VAL A 1 102 ? -11.602 5.915 -1.702 1.00 84.31 102 VAL A CA 1
ATOM 816 C C . VAL A 1 102 ? -12.813 6.531 -1.012 1.00 84.31 102 VAL A C 1
ATOM 818 O O . VAL A 1 102 ? -13.076 6.225 0.148 1.00 84.31 102 VAL A O 1
ATOM 821 N N . SER A 1 103 ? -13.500 7.448 -1.692 1.00 69.06 103 SER A N 1
ATOM 822 C CA . SER A 1 103 ? -14.848 7.849 -1.288 1.00 69.06 103 SER A CA 1
ATOM 823 C C . SER A 1 103 ? -15.826 6.724 -1.625 1.00 69.06 103 SER A C 1
ATOM 825 O O . SER A 1 103 ? -15.621 6.020 -2.619 1.00 69.06 103 SER A O 1
ATOM 827 N N . ASP A 1 104 ? -16.846 6.542 -0.787 1.00 56.50 104 ASP A N 1
ATOM 828 C CA . ASP A 1 104 ? -17.990 5.682 -1.110 1.00 56.50 104 ASP A CA 1
ATOM 829 C C . ASP A 1 104 ? -18.736 6.157 -2.364 1.00 56.50 104 ASP A C 1
ATOM 831 O O . ASP A 1 104 ? -18.734 7.384 -2.637 1.00 56.50 104 ASP A O 1
#

Sequence (104 aa):
MEAIIIFVKYLIIFAVSYYVITFLAKLFRKPTYRITMTDSQANTQLYLLAIAADGSKFETTTQAENALTFTNITDAKQFLAKLPQSSKPQLQV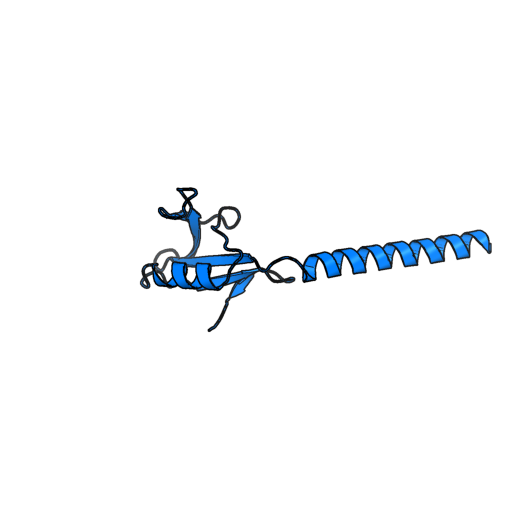QRVLGWQNVSD

Solvent-accessible surface area (backbone atoms only — not comparable to full-atom values): 6033 Å² total; per-residue (Å²): 112,67,70,59,54,54,51,54,53,52,52,51,51,49,53,53,51,51,53,52,53,55,50,49,56,53,69,69,50,77,54,38,30,36,49,36,28,44,41,88,87,73,78,40,67,29,18,38,24,62,77,36,99,83,61,85,39,71,47,79,35,76,50,75,89,60,36,45,70,32,76,45,70,66,63,45,52,58,51,57,71,72,48,68,67,91,38,56,69,42,48,28,35,51,50,88,93,43,77,40,76,59,76,133

Mean predicted aligned error: 8.92 Å

Foldseek 3Di:
DVVVVVVVVVVVVVVVVVVVVVLVVQQPPQKKKFKWFADPVPRAIWAWAQPDPVSPDIDIDSDPVRHDIDSDPVVVVVVQVPDDCVRVMFMWIQHSVGIDTDDD

pLDDT: mean 82.89, std 7.67, range [56.5, 92.25]

Secondary structure (DSSP, 8-state):
-HHHHHHHHHHHHHHHHHHHHHHHHHHTSPPEEEEEEE-TTT--EEEEEESSTTSSSEEEES-GGG--EES-HHHHHHHHHHS-GGG--EEEEEETTEEEE---

Radius of gyration: 20.85 Å; Cα contacts (8 Å, |Δi|>4): 139; chains: 1; bounding box: 43×29×64 Å